Protein AF-A0A3A9AXD8-F1 (afdb_monomer_lite)

Radius of gyration: 11.53 Å; chains: 1; bounding box: 21×21×32 Å

Sequence (59 aa):
MILICIFAGESRSEVIEDIERALPYLEDTDMLELSGRVIGKLRDMTDEEFEQLELTEAE

Foldseek 3Di:
DPLLQVCLPPQLVVSLVVLVVCLVVPPDPVVNVVSVVVSVVSVVDDSVVSNVVNVPPPD

Secondary structure (DSSP, 8-state):
--HHHHTTTS-HHHHHHHHHHHGGG---HHHHHHHHHHHHHHHHS-HHHHHHHHHTT--

Structure (mmCIF, N/CA/C/O backbone):
data_AF-A0A3A9AXD8-F1
#
_entry.id   AF-A0A3A9AXD8-F1
#
loop_
_atom_site.group_PDB
_atom_site.id
_atom_site.type_symbol
_atom_site.label_atom_id
_atom_site.label_alt_id
_atom_site.label_comp_id
_atom_site.label_asym_id
_atom_site.label_entity_id
_atom_site.label_seq_id
_atom_site.pdbx_PDB_ins_code
_atom_site.Cartn_x
_atom_site.Cartn_y
_atom_site.Cartn_z
_atom_site.occupancy
_atom_site.B_iso_or_equiv
_atom_site.auth_seq_id
_atom_site.auth_comp_id
_atom_site.auth_asym_id
_atom_site.auth_atom_id
_atom_site.pdbx_PDB_model_num
ATOM 1 N N . MET A 1 1 ? 9.707 -0.069 1.849 1.00 49.56 1 MET A N 1
ATOM 2 C CA . MET A 1 1 ? 9.249 1.002 2.754 1.00 49.56 1 MET A CA 1
ATOM 3 C C . MET A 1 1 ? 9.195 2.332 1.998 1.00 49.56 1 MET A C 1
ATOM 5 O O . MET A 1 1 ? 9.904 3.250 2.361 1.00 49.56 1 MET A O 1
ATOM 9 N N . ILE A 1 2 ? 8.441 2.406 0.888 1.00 44.22 2 ILE A N 1
ATOM 10 C CA . ILE A 1 2 ? 8.201 3.667 0.143 1.00 44.22 2 ILE A CA 1
ATOM 11 C C . ILE A 1 2 ? 6.883 3.612 -0.642 1.00 44.22 2 ILE A C 1
ATOM 13 O O . ILE A 1 2 ? 6.238 4.641 -0.747 1.00 44.22 2 ILE A O 1
ATOM 17 N N . LEU A 1 3 ? 6.444 2.456 -1.161 1.00 53.44 3 LEU A N 1
ATOM 18 C CA . LEU A 1 3 ? 5.311 2.460 -2.100 1.00 53.44 3 LEU A CA 1
ATOM 19 C C . LEU A 1 3 ? 3.993 2.900 -1.440 1.00 53.44 3 LEU A C 1
ATOM 21 O O . LEU A 1 3 ? 3.343 3.812 -1.915 1.00 53.44 3 LEU A O 1
ATOM 25 N N . ILE A 1 4 ? 3.676 2.320 -0.289 1.00 53.72 4 ILE A N 1
ATOM 26 C CA . ILE A 1 4 ? 2.481 2.604 0.524 1.00 53.72 4 ILE A CA 1
ATOM 27 C C . ILE A 1 4 ? 2.453 4.017 1.135 1.00 53.72 4 ILE A C 1
ATOM 29 O O . ILE A 1 4 ? 1.376 4.569 1.296 1.00 53.72 4 ILE A O 1
ATOM 33 N N . CYS A 1 5 ? 3.603 4.645 1.413 1.00 51.28 5 CYS A N 1
ATOM 34 C CA . CYS A 1 5 ? 3.641 6.001 1.983 1.00 51.28 5 CYS A CA 1
ATOM 35 C C . CYS A 1 5 ? 3.416 7.121 0.954 1.00 51.28 5 CYS A C 1
ATOM 37 O O . CYS A 1 5 ? 3.103 8.236 1.355 1.00 51.28 5 CYS A O 1
ATOM 39 N N . ILE A 1 6 ? 3.579 6.864 -0.352 1.00 52.50 6 ILE A N 1
ATOM 40 C CA . ILE A 1 6 ? 3.189 7.842 -1.391 1.00 52.50 6 ILE A CA 1
ATOM 41 C C . ILE A 1 6 ? 1.662 7.986 -1.429 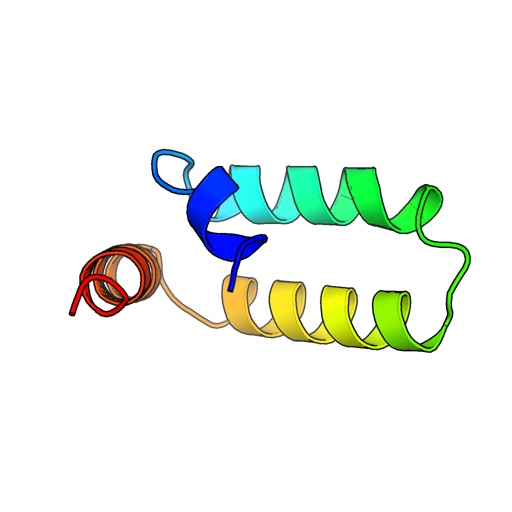1.00 52.50 6 ILE A C 1
ATOM 43 O O . ILE A 1 6 ? 1.152 9.061 -1.714 1.00 52.50 6 ILE A O 1
ATOM 47 N N . PHE A 1 7 ? 0.956 6.922 -1.054 1.00 54.56 7 PHE A N 1
ATOM 48 C CA . PHE A 1 7 ? -0.497 6.845 -1.008 1.00 54.56 7 PHE A CA 1
ATOM 49 C C . PHE A 1 7 ? -1.115 7.387 0.285 1.00 54.56 7 PHE A C 1
ATOM 51 O O . PHE A 1 7 ? -2.331 7.310 0.451 1.00 54.56 7 PHE A O 1
ATOM 58 N N . ALA A 1 8 ? -0.291 7.925 1.193 1.00 48.34 8 ALA A N 1
ATOM 59 C CA . ALA A 1 8 ? -0.744 8.435 2.477 1.00 48.34 8 ALA A CA 1
ATOM 60 C C . ALA A 1 8 ? -1.547 9.734 2.287 1.00 48.34 8 ALA A C 1
ATOM 62 O O . ALA A 1 8 ? -0.974 10.813 2.114 1.00 48.34 8 ALA A O 1
ATOM 63 N N . GLY A 1 9 ? -2.873 9.617 2.248 1.00 52.06 9 GLY A N 1
ATOM 64 C CA . GLY A 1 9 ? -3.803 10.703 1.916 1.00 52.06 9 GLY A CA 1
ATOM 65 C C . GLY A 1 9 ? -4.791 10.383 0.791 1.00 52.06 9 GLY A C 1
ATOM 66 O O . GLY A 1 9 ? -5.725 11.157 0.572 1.00 52.06 9 GLY A O 1
ATOM 67 N N . GLU A 1 10 ? -4.623 9.248 0.115 1.00 59.34 10 GLU A N 1
ATOM 68 C CA . GLU A 1 10 ? -5.507 8.769 -0.944 1.00 59.34 10 GLU A CA 1
ATOM 69 C C . GLU A 1 10 ? -6.471 7.693 -0.434 1.00 59.34 10 GLU A C 1
ATOM 71 O O . GLU A 1 10 ? -6.127 6.846 0.388 1.00 59.34 10 GLU A O 1
ATOM 76 N N . SER A 1 11 ? -7.721 7.720 -0.909 1.00 71.25 11 SER A N 1
ATOM 77 C CA . SER A 1 11 ? -8.678 6.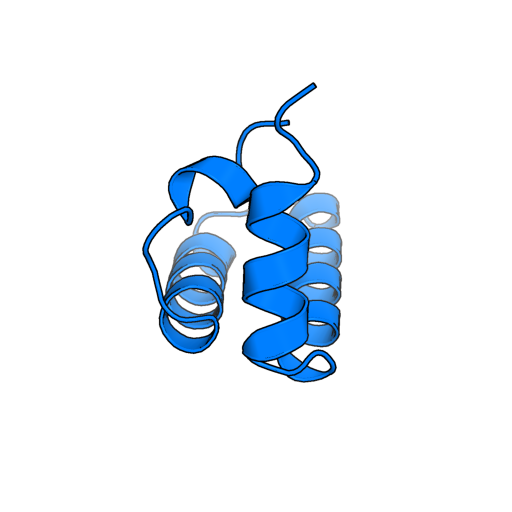653 -0.585 1.00 71.25 11 SER A CA 1
ATOM 78 C C . SER A 1 11 ? -8.156 5.326 -1.131 1.00 71.25 11 SER A C 1
ATOM 80 O O . SER A 1 11 ? -7.609 5.303 -2.228 1.00 71.25 11 SER A O 1
ATOM 82 N N . ARG A 1 12 ? -8.404 4.202 -0.444 1.00 76.12 12 ARG A N 1
ATOM 83 C CA . ARG A 1 12 ? -8.033 2.843 -0.900 1.00 76.12 12 ARG A CA 1
ATOM 84 C C . ARG A 1 12 ? -8.285 2.615 -2.399 1.00 76.12 12 ARG A C 1
ATOM 86 O O . ARG A 1 12 ? -7.486 1.966 -3.066 1.00 76.12 12 ARG A O 1
ATOM 93 N N . SER A 1 13 ? -9.402 3.119 -2.923 1.00 77.38 13 SER A N 1
ATOM 94 C CA . SER A 1 13 ? -9.730 3.031 -4.351 1.00 77.38 13 SER A CA 1
ATOM 95 C C . SER A 1 13 ? -8.720 3.749 -5.248 1.00 77.38 13 SER A C 1
ATOM 97 O O . SER A 1 13 ? -8.319 3.180 -6.254 1.00 77.38 13 SER A O 1
ATOM 99 N N . GLU A 1 14 ? -8.277 4.947 -4.870 1.00 78.81 14 GLU A N 1
ATOM 100 C CA . GLU A 1 14 ? -7.290 5.733 -5.622 1.00 78.81 14 GLU A CA 1
ATOM 101 C C . GLU A 1 14 ? -5.928 5.023 -5.615 1.00 78.81 14 GLU A C 1
ATOM 103 O O . GLU A 1 14 ? -5.322 4.839 -6.664 1.00 78.81 14 GLU A O 1
ATOM 108 N N . VAL A 1 15 ? -5.545 4.436 -4.477 1.00 77.44 15 VAL A N 1
ATOM 109 C CA . VAL A 1 15 ? -4.344 3.591 -4.353 1.00 77.44 15 VAL A CA 1
ATOM 110 C C . VAL A 1 15 ? -4.394 2.370 -5.269 1.00 77.44 15 VAL A C 1
ATOM 112 O O . VAL A 1 15 ? -3.400 2.013 -5.899 1.00 77.44 15 VAL A O 1
ATOM 115 N N . ILE A 1 16 ? -5.549 1.707 -5.360 1.00 81.62 16 ILE A N 1
ATOM 116 C CA . ILE A 1 16 ? -5.738 0.585 -6.287 1.00 81.62 16 ILE A CA 1
ATOM 117 C C . ILE A 1 16 ? -5.607 1.073 -7.732 1.00 81.62 16 ILE A C 1
ATOM 119 O O . ILE A 1 16 ? -4.902 0.434 -8.510 1.00 81.62 16 ILE A O 1
ATOM 123 N N . GLU A 1 17 ? -6.244 2.192 -8.084 1.00 82.19 17 GLU A N 1
ATOM 124 C CA . GLU A 1 17 ? -6.172 2.767 -9.429 1.00 82.19 17 GLU A CA 1
ATOM 125 C C . GLU A 1 17 ? -4.744 3.165 -9.809 1.00 82.19 17 GLU A C 1
ATOM 127 O O . GLU A 1 17 ? -4.316 2.904 -10.934 1.00 82.19 17 GLU A O 1
ATOM 132 N N . ASP A 1 18 ? -3.976 3.733 -8.886 1.00 80.62 18 ASP A N 1
ATOM 133 C CA . ASP A 1 18 ? -2.603 4.153 -9.140 1.00 80.62 18 ASP A CA 1
ATOM 134 C C . ASP A 1 18 ? -1.659 2.948 -9.296 1.00 80.62 18 ASP A C 1
ATOM 136 O O . ASP A 1 18 ? -0.843 2.907 -10.221 1.00 80.62 18 ASP A O 1
ATOM 140 N N . ILE A 1 19 ? -1.840 1.892 -8.486 1.00 79.62 19 ILE A N 1
ATOM 141 C CA . ILE A 1 19 ? -1.118 0.622 -8.668 1.00 79.62 19 ILE A CA 1
ATOM 142 C C . ILE A 1 19 ? -1.514 -0.030 -9.999 1.00 79.62 19 ILE A C 1
ATOM 144 O O . ILE A 1 19 ? -0.634 -0.484 -10.731 1.00 79.62 19 ILE A O 1
ATOM 148 N N . GLU A 1 20 ? -2.801 -0.057 -10.361 1.00 82.31 20 GLU A N 1
ATOM 149 C CA . GLU A 1 20 ? -3.251 -0.577 -11.660 1.00 82.31 20 GLU A CA 1
ATOM 150 C C . GLU A 1 20 ? -2.696 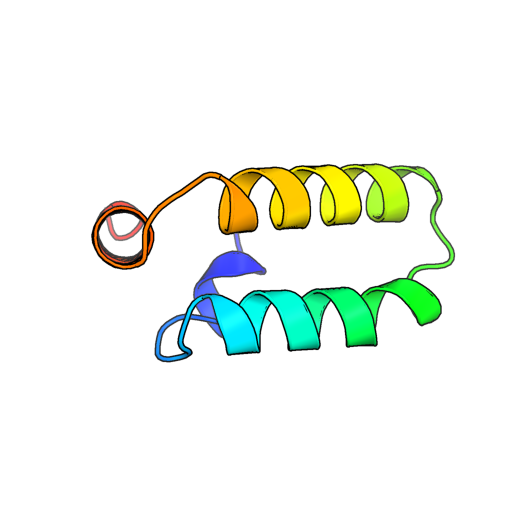0.231 -12.833 1.00 82.31 20 GLU A C 1
ATOM 152 O O . GLU A 1 20 ? -2.381 -0.323 -13.888 1.00 82.31 20 GLU A O 1
ATOM 157 N N . ARG A 1 21 ? -2.511 1.535 -12.643 1.00 82.62 21 ARG A N 1
ATOM 158 C CA . ARG A 1 21 ? -1.890 2.411 -13.628 1.00 82.62 21 ARG A CA 1
ATOM 159 C C . ARG A 1 21 ? -0.384 2.205 -13.711 1.00 82.62 21 ARG A C 1
ATOM 161 O O . ARG A 1 21 ? 0.160 2.372 -14.796 1.00 82.62 21 ARG A O 1
ATOM 168 N N . ALA A 1 22 ? 0.271 1.802 -12.622 1.00 78.38 22 ALA A N 1
ATOM 169 C CA . ALA A 1 22 ? 1.690 1.454 -12.571 1.00 78.38 22 ALA A CA 1
ATOM 170 C C . ALA A 1 22 ? 1.992 0.034 -13.091 1.00 78.38 22 ALA A C 1
ATOM 172 O O . ALA A 1 22 ? 3.065 -0.181 -13.655 1.00 78.38 22 ALA A O 1
ATOM 173 N N . LEU A 1 23 ? 1.053 -0.918 -12.974 1.00 77.50 23 LEU A N 1
ATOM 174 C CA . LEU A 1 23 ? 1.163 -2.289 -13.505 1.00 77.50 23 LEU A CA 1
ATOM 175 C C . LEU A 1 23 ? 1.679 -2.360 -14.957 1.00 77.50 23 LEU A C 1
ATOM 177 O O . LEU A 1 23 ? 2.615 -3.113 -15.196 1.00 77.50 23 LEU A O 1
ATOM 181 N N . PRO A 1 24 ? 1.154 -1.604 -15.941 1.00 77.94 24 PRO A N 1
ATOM 182 C CA . PRO A 1 24 ? 1.655 -1.663 -17.317 1.00 77.94 24 PRO A CA 1
ATOM 183 C C . PRO A 1 24 ? 3.074 -1.102 -17.493 1.00 77.94 24 PRO A C 1
ATOM 185 O O . PRO A 1 24 ? 3.700 -1.372 -18.516 1.00 77.94 24 PRO A O 1
ATOM 188 N N . TYR A 1 25 ? 3.582 -0.327 -16.531 1.00 79.25 25 TYR A N 1
ATOM 189 C CA . TYR A 1 25 ? 4.969 0.149 -16.511 1.00 79.25 25 TYR A CA 1
ATOM 190 C C . TYR A 1 25 ? 5.906 -0.820 -15.772 1.00 79.25 25 TYR A C 1
ATOM 192 O O . TYR A 1 25 ? 7.125 -0.673 -15.848 1.00 79.25 25 TYR A O 1
ATOM 200 N N . LEU A 1 26 ? 5.352 -1.808 -15.063 1.00 76.62 26 LEU A N 1
ATOM 201 C CA . LEU A 1 26 ? 6.090 -2.884 -14.415 1.00 76.62 26 LEU A CA 1
ATOM 202 C C . LEU A 1 26 ? 6.286 -4.031 -15.410 1.00 76.62 26 LEU A C 1
ATOM 204 O O . LEU A 1 26 ? 5.427 -4.887 -15.592 1.00 76.62 26 LEU A O 1
ATOM 208 N N . GLU A 1 27 ? 7.449 -4.052 -16.054 1.00 76.00 27 GLU A N 1
ATOM 209 C CA . GLU A 1 27 ? 7.858 -5.146 -16.951 1.00 76.00 27 GLU A CA 1
ATOM 210 C C . GLU A 1 27 ? 8.339 -6.389 -16.175 1.00 76.00 27 GLU A C 1
ATOM 212 O O . GLU A 1 27 ? 8.504 -7.473 -16.736 1.00 76.00 27 GLU A O 1
ATOM 217 N N . ASP A 1 28 ? 8.551 -6.233 -14.868 1.00 84.69 28 ASP A N 1
ATOM 218 C CA . ASP A 1 28 ? 9.073 -7.262 -13.983 1.00 84.69 28 ASP A CA 1
ATOM 219 C C . ASP A 1 28 ? 7.937 -8.149 -13.457 1.00 84.69 28 ASP A C 1
ATOM 221 O O . ASP A 1 28 ? 7.020 -7.691 -12.770 1.00 84.69 28 ASP A O 1
ATOM 225 N N . THR A 1 29 ? 7.988 -9.440 -13.786 1.00 81.31 29 THR A N 1
ATOM 226 C CA . THR A 1 29 ? 6.920 -10.396 -13.447 1.00 81.31 29 THR A CA 1
ATOM 227 C C . THR A 1 29 ? 6.752 -10.556 -11.935 1.00 81.31 29 THR A C 1
ATOM 229 O O . THR A 1 29 ? 5.624 -10.634 -11.449 1.00 81.31 29 THR A O 1
ATOM 232 N N . ASP A 1 30 ? 7.849 -10.515 -11.177 1.00 84.00 30 ASP A N 1
ATOM 233 C CA . ASP A 1 30 ? 7.820 -10.541 -9.714 1.00 84.00 30 ASP A CA 1
ATOM 234 C C . ASP A 1 30 ? 7.095 -9.317 -9.132 1.00 84.00 30 ASP A C 1
ATOM 236 O O . ASP A 1 30 ? 6.320 -9.430 -8.178 1.00 84.00 30 ASP A O 1
ATOM 240 N N . MET A 1 31 ? 7.297 -8.136 -9.726 1.00 80.94 31 MET A N 1
ATOM 241 C CA . MET A 1 31 ? 6.607 -6.920 -9.295 1.00 80.94 31 MET A CA 1
ATOM 242 C C . MET A 1 31 ? 5.132 -6.914 -9.705 1.00 80.94 31 MET A C 1
ATOM 244 O O . MET A 1 31 ? 4.308 -6.414 -8.945 1.00 80.94 31 MET A O 1
ATOM 248 N N . LEU A 1 32 ? 4.773 -7.513 -10.843 1.00 82.44 32 LEU A N 1
ATOM 249 C CA . LEU A 1 32 ? 3.374 -7.707 -11.239 1.00 82.44 32 LEU A CA 1
ATOM 250 C C . LEU A 1 32 ? 2.622 -8.608 -10.247 1.00 82.44 32 LEU A C 1
ATOM 252 O O . LEU A 1 32 ? 1.521 -8.258 -9.817 1.00 82.44 32 LEU A O 1
ATOM 256 N N . GLU A 1 33 ? 3.213 -9.735 -9.834 1.00 85.62 33 GLU A N 1
ATOM 257 C CA . GLU A 1 33 ? 2.613 -10.608 -8.815 1.00 85.62 33 GLU A CA 1
ATOM 258 C C . GLU A 1 33 ? 2.484 -9.906 -7.456 1.00 85.62 33 GLU A C 1
ATOM 260 O O . GLU A 1 33 ? 1.446 -10.013 -6.794 1.00 85.62 33 GLU A O 1
ATOM 265 N N . LEU A 1 34 ? 3.509 -9.151 -7.045 1.00 83.94 34 LEU A N 1
ATOM 266 C CA . LEU A 1 34 ? 3.468 -8.351 -5.820 1.00 83.94 34 LEU A CA 1
ATOM 267 C C . LEU A 1 34 ? 2.346 -7.312 -5.864 1.00 83.94 34 LEU A C 1
ATOM 269 O O . LEU A 1 34 ? 1.546 -7.252 -4.931 1.00 83.94 34 LEU A O 1
ATOM 273 N N . SER A 1 35 ? 2.242 -6.546 -6.947 1.00 81.25 35 SER A N 1
ATOM 274 C CA . SER A 1 35 ? 1.190 -5.548 -7.145 1.00 81.25 35 SER A CA 1
ATOM 275 C C . SER A 1 35 ? -0.200 -6.179 -7.142 1.00 81.25 35 SER A C 1
ATOM 277 O O . SER A 1 35 ? -1.090 -5.691 -6.451 1.00 81.25 35 SER A O 1
ATOM 279 N N . GLY A 1 36 ? -0.384 -7.319 -7.816 1.00 83.06 36 GLY A N 1
ATOM 280 C CA . GLY A 1 36 ? -1.644 -8.068 -7.790 1.00 83.06 36 GLY A CA 1
ATOM 281 C C . GLY A 1 36 ? -2.018 -8.552 -6.386 1.00 83.06 36 GLY A C 1
ATOM 282 O O . GLY A 1 36 ? -3.175 -8.451 -5.971 1.00 83.06 36 GLY A O 1
ATOM 283 N N . ARG A 1 37 ? -1.035 -9.015 -5.605 1.00 84.50 37 ARG A N 1
ATOM 284 C CA . ARG A 1 37 ? -1.239 -9.412 -4.206 1.00 84.50 37 ARG A CA 1
ATOM 285 C C . ARG A 1 37 ? -1.590 -8.222 -3.316 1.00 84.50 37 ARG A C 1
ATOM 287 O O . ARG A 1 37 ? -2.442 -8.364 -2.441 1.00 84.50 37 ARG A O 1
ATOM 294 N N . VAL A 1 38 ? -0.955 -7.071 -3.531 1.00 80.81 38 VAL A N 1
ATOM 295 C CA . VAL A 1 38 ? -1.246 -5.826 -2.809 1.00 80.81 38 VAL A CA 1
ATOM 296 C C . VAL A 1 38 ? -2.649 -5.331 -3.151 1.00 80.81 38 VAL A C 1
ATOM 298 O O . VAL A 1 38 ? -3.422 -5.116 -2.228 1.00 80.81 38 VAL A O 1
ATOM 301 N N . ILE A 1 39 ? -3.036 -5.268 -4.430 1.00 83.44 39 ILE A N 1
ATOM 302 C CA . ILE A 1 39 ? -4.402 -4.910 -4.856 1.00 83.44 39 ILE A CA 1
ATOM 303 C C . ILE A 1 39 ? -5.434 -5.864 -4.250 1.00 83.44 39 ILE A C 1
ATOM 305 O O . ILE A 1 39 ? -6.461 -5.423 -3.743 1.00 83.44 39 ILE A O 1
ATOM 309 N N . GLY A 1 40 ? -5.171 -7.173 -4.273 1.00 84.56 40 GLY A N 1
ATOM 310 C CA . GLY A 1 40 ? -6.058 -8.161 -3.659 1.00 84.56 40 GLY A CA 1
ATOM 311 C C . GLY A 1 40 ? -6.235 -7.918 -2.162 1.00 84.56 40 GLY A C 1
ATOM 312 O O . GLY A 1 40 ? -7.358 -7.921 -1.670 1.00 84.56 40 GLY A O 1
ATOM 313 N N . LYS A 1 41 ? -5.138 -7.634 -1.454 1.00 83.62 41 LYS A N 1
ATOM 314 C CA . LYS A 1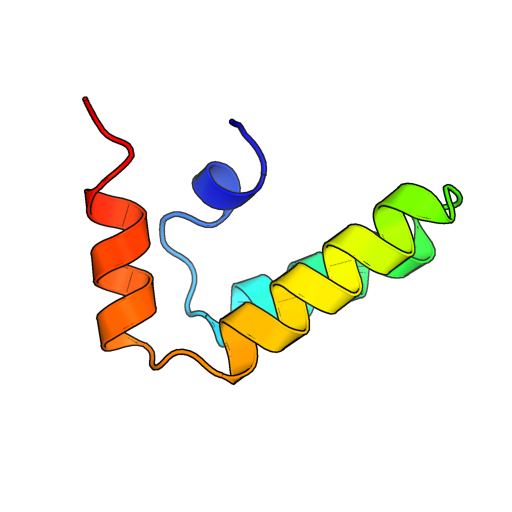 41 ? -5.155 -7.335 -0.020 1.00 83.62 41 LYS A CA 1
ATOM 315 C C . LYS A 1 41 ? -5.852 -6.006 0.284 1.00 83.62 41 LYS A C 1
ATOM 317 O O . LYS A 1 41 ? -6.607 -5.945 1.243 1.00 83.62 41 LYS A O 1
ATOM 322 N N . LEU A 1 42 ? -5.649 -4.988 -0.555 1.00 81.12 42 LEU A N 1
ATOM 323 C CA . LEU A 1 42 ? -6.332 -3.696 -0.480 1.00 81.12 42 LEU A CA 1
ATOM 324 C C . LEU A 1 42 ? -7.838 -3.851 -0.705 1.00 81.12 42 LEU A C 1
ATOM 326 O O . LEU A 1 42 ? -8.619 -3.293 0.047 1.00 81.12 42 LEU A O 1
ATOM 330 N N . ARG A 1 43 ? -8.271 -4.644 -1.690 1.00 81.12 43 ARG A N 1
ATOM 331 C CA . ARG A 1 43 ? -9.699 -4.912 -1.944 1.00 81.12 43 ARG A CA 1
ATOM 332 C C . ARG A 1 43 ? -10.371 -5.733 -0.845 1.00 81.12 43 ARG A C 1
ATOM 334 O O . ARG A 1 43 ? -11.576 -5.594 -0.663 1.00 81.12 43 ARG A O 1
ATOM 341 N N . ASP A 1 44 ? -9.618 -6.608 -0.185 1.00 85.00 44 ASP A N 1
ATOM 342 C CA . ASP A 1 44 ? -10.108 -7.445 0.915 1.00 85.00 44 ASP A CA 1
ATOM 343 C C . ASP A 1 44 ? -10.250 -6.645 2.221 1.00 85.00 44 ASP A C 1
ATOM 345 O O . ASP A 1 44 ? -11.193 -6.865 2.978 1.00 85.00 44 ASP A O 1
ATOM 349 N N . MET A 1 45 ? -9.371 -5.664 2.455 1.00 81.38 45 MET A N 1
ATOM 350 C CA . MET A 1 45 ? -9.470 -4.766 3.610 1.00 81.38 45 MET A CA 1
ATOM 351 C C . MET A 1 45 ? -10.492 -3.644 3.405 1.00 81.38 45 MET A C 1
ATOM 353 O O . MET A 1 45 ? -10.732 -3.169 2.293 1.00 81.38 45 MET A O 1
ATOM 357 N N . THR A 1 46 ? -11.093 -3.197 4.504 1.00 81.56 46 THR A N 1
ATOM 358 C CA . THR A 1 46 ? -12.000 -2.044 4.551 1.00 81.56 46 THR A CA 1
ATOM 359 C C . THR A 1 46 ? -11.234 -0.734 4.677 1.00 81.56 46 THR A C 1
ATOM 361 O O . THR A 1 46 ? -10.085 -0.721 5.105 1.00 81.56 46 THR A O 1
ATOM 364 N N . ASP A 1 47 ? -11.878 0.383 4.338 1.00 76.31 47 ASP A N 1
ATOM 365 C CA . ASP A 1 47 ? -11.260 1.713 4.414 1.00 76.31 47 ASP A CA 1
ATOM 366 C C . ASP A 1 47 ? -10.761 2.035 5.844 1.00 76.31 47 ASP A C 1
ATOM 368 O O . ASP A 1 47 ? -9.671 2.570 6.001 1.00 76.31 47 ASP A O 1
ATOM 372 N N . GLU A 1 48 ? -11.462 1.560 6.883 1.00 77.25 48 GLU A N 1
ATOM 373 C CA . GLU A 1 48 ? -11.033 1.666 8.292 1.00 77.25 48 GLU A CA 1
ATOM 374 C C . GLU A 1 48 ? -9.713 0.916 8.583 1.00 77.25 48 GLU A C 1
ATOM 376 O O . GLU A 1 48 ? -8.837 1.434 9.270 1.00 77.25 48 GLU A O 1
ATOM 381 N N . GLU A 1 49 ? -9.532 -0.284 8.015 1.00 78.19 49 GLU A N 1
ATOM 382 C CA . GLU A 1 49 ? -8.292 -1.068 8.152 1.00 78.19 49 GLU A CA 1
ATOM 383 C C . GLU A 1 49 ? -7.147 -0.431 7.354 1.00 78.19 49 GLU A C 1
ATOM 385 O O . GLU A 1 49 ? -5.989 -0.504 7.757 1.00 78.19 49 GLU A O 1
ATOM 390 N N . PHE A 1 50 ? -7.466 0.213 6.228 1.00 76.88 50 PHE A N 1
ATOM 391 C CA . PHE A 1 50 ? -6.501 0.941 5.412 1.00 76.88 50 PHE A CA 1
ATOM 392 C C . PHE A 1 50 ? -5.966 2.183 6.148 1.00 76.88 50 PHE A C 1
ATOM 394 O O . PH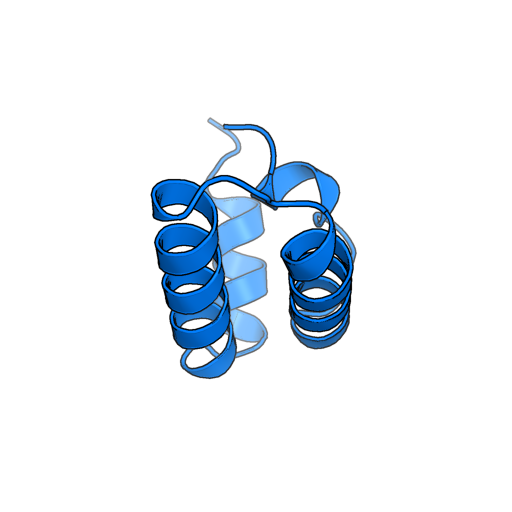E A 1 50 ? -4.752 2.363 6.232 1.00 76.88 50 PHE A O 1
ATOM 401 N N . GLU A 1 51 ? -6.846 2.974 6.770 1.00 71.88 51 GLU A N 1
ATOM 402 C CA . GLU A 1 51 ? -6.463 4.112 7.622 1.00 71.88 51 GLU A CA 1
ATOM 403 C C . GLU A 1 51 ? -5.622 3.670 8.835 1.00 71.88 51 GLU A C 1
ATOM 405 O O . GLU A 1 51 ? -4.649 4.328 9.203 1.00 71.88 51 GLU A O 1
ATOM 410 N N . GLN A 1 52 ? -5.945 2.523 9.445 1.00 68.44 52 GLN A N 1
ATOM 411 C CA . GLN A 1 52 ? -5.141 1.934 10.527 1.00 68.44 52 GLN A CA 1
ATOM 412 C C . GLN A 1 52 ? -3.735 1.519 10.056 1.00 68.44 52 GLN A C 1
ATOM 414 O O . GLN A 1 52 ? -2.772 1.625 10.819 1.00 68.44 52 GLN A O 1
ATOM 419 N N . LEU A 1 53 ? -3.604 1.052 8.811 1.00 68.31 53 LEU A N 1
ATOM 420 C CA . LEU A 1 53 ? -2.335 0.610 8.229 1.00 68.31 53 LEU A CA 1
ATOM 421 C C . LEU A 1 53 ? -1.395 1.792 7.943 1.00 68.31 53 LEU A C 1
ATOM 423 O O . LEU A 1 53 ? -0.198 1.693 8.195 1.00 68.31 53 LEU A O 1
ATOM 427 N N . GLU A 1 54 ? -1.941 2.927 7.500 1.00 58.47 54 GLU A N 1
ATOM 428 C CA . GLU A 1 54 ? -1.193 4.178 7.301 1.00 58.47 54 GLU A CA 1
ATOM 429 C C . GLU A 1 54 ? -0.611 4.720 8.621 1.00 58.47 54 GLU A C 1
ATOM 431 O O . GLU A 1 54 ? 0.506 5.239 8.659 1.00 58.47 54 GLU A O 1
ATOM 436 N N . LEU A 1 55 ? -1.334 4.540 9.730 1.00 52.69 55 LEU A N 1
ATOM 437 C CA . LEU A 1 55 ? -0.941 5.032 11.053 1.00 52.69 55 LEU A CA 1
ATOM 438 C C . LEU A 1 55 ? 0.121 4.165 11.751 1.00 52.69 55 LEU A C 1
ATOM 440 O O . LEU A 1 55 ? 0.781 4.653 12.669 1.00 52.69 55 LEU A O 1
ATOM 444 N N . THR A 1 56 ? 0.302 2.899 11.354 1.00 48.50 56 THR A N 1
ATOM 445 C CA . THR A 1 56 ? 1.193 1.966 12.072 1.00 48.50 56 THR A CA 1
ATOM 446 C C . THR A 1 56 ? 2.636 1.921 11.558 1.00 48.50 56 THR A C 1
ATOM 448 O O . THR A 1 56 ? 3.472 1.289 12.201 1.00 48.50 56 THR A O 1
ATOM 451 N N . GLU A 1 57 ? 2.961 2.579 10.440 1.00 51.75 57 GLU A N 1
ATOM 452 C CA . GLU A 1 57 ? 4.325 2.614 9.868 1.00 51.75 57 GLU A CA 1
ATOM 453 C C . GLU A 1 57 ? 5.115 3.889 10.217 1.00 51.75 57 GLU A C 1
ATOM 455 O O . GLU A 1 57 ? 6.145 4.183 9.608 1.00 51.75 57 GLU A O 1
ATOM 460 N N . ALA A 1 58 ? 4.658 4.623 11.235 1.00 40.19 58 ALA A N 1
ATOM 461 C CA . ALA A 1 58 ? 5.369 5.737 11.851 1.00 40.19 58 ALA A CA 1
ATOM 462 C C . ALA A 1 58 ? 5.888 5.366 13.258 1.00 40.19 58 ALA A C 1
ATOM 464 O O . ALA A 1 58 ? 5.433 5.930 14.250 1.00 40.19 58 ALA A O 1
ATOM 465 N N .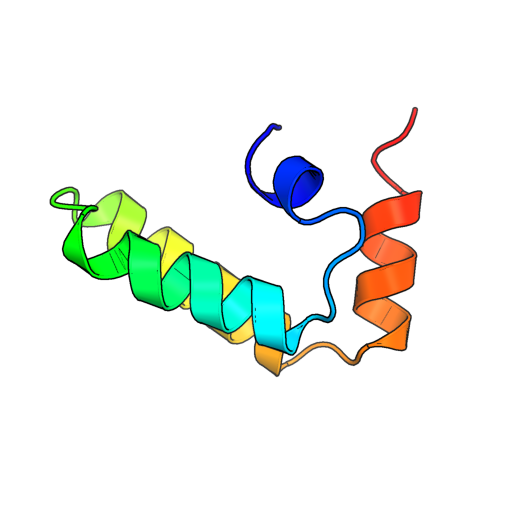 GLU A 1 59 ? 6.847 4.436 13.353 1.00 39.16 59 GLU A N 1
ATOM 466 C CA . GLU A 1 59 ? 7.772 4.336 14.504 1.00 39.16 59 GLU A CA 1
ATOM 467 C C . GLU A 1 59 ? 9.186 3.925 14.068 1.00 39.16 59 GLU A C 1
ATOM 469 O O . GLU A 1 59 ? 9.319 2.976 13.260 1.00 39.16 59 GLU A O 1
#

pLDDT: mean 71.81, std 13.7, range [39.16, 85.62]

Organism: NCBI:txid2320100

InterPro domains:
  IPR025468 Putative transposon-transfer assisting protein [PF14203] (3-55)
  IPR041965 Putative transposon-transfer assisting superfamily [G3DSA:1.10.10.1850] (1-59)